Protein AF-A0A3P8VWH6-F1 (afdb_monomer)

Structure (mmCIF, N/CA/C/O backbone):
data_AF-A0A3P8VWH6-F1
#
_entry.id   AF-A0A3P8VWH6-F1
#
loop_
_atom_site.group_PDB
_atom_site.id
_atom_site.type_symbol
_atom_site.label_atom_id
_atom_site.label_alt_id
_atom_site.label_comp_id
_atom_site.label_asym_id
_atom_site.label_entity_id
_atom_site.label_seq_id
_atom_site.pdbx_PDB_ins_code
_atom_site.Cartn_x
_atom_site.Cartn_y
_atom_site.Cartn_z
_atom_site.occupancy
_atom_site.B_iso_or_e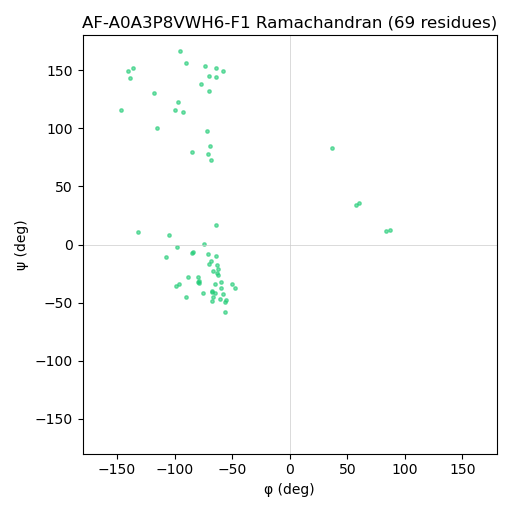quiv
_atom_site.auth_seq_id
_atom_site.auth_comp_id
_atom_site.auth_asym_id
_atom_site.auth_atom_id
_atom_site.pdbx_PDB_model_num
ATOM 1 N N . GLN A 1 1 ? 7.028 -19.464 -2.125 1.00 40.84 1 GLN A N 1
ATOM 2 C CA . GLN A 1 1 ? 7.455 -18.065 -1.938 1.00 40.84 1 GLN A CA 1
ATOM 3 C C . GLN A 1 1 ? 6.572 -17.224 -2.843 1.00 40.84 1 GLN A C 1
ATOM 5 O O . GLN A 1 1 ? 6.714 -17.328 -4.051 1.00 40.84 1 GLN A O 1
ATOM 10 N N . VAL A 1 2 ? 5.573 -16.535 -2.289 1.00 45.38 2 VAL A N 1
ATOM 11 C CA . VAL A 1 2 ? 4.642 -15.696 -3.061 1.00 45.38 2 VAL A CA 1
ATOM 12 C C . VAL A 1 2 ? 4.852 -14.258 -2.615 1.00 45.38 2 VAL A C 1
ATOM 14 O O . VAL A 1 2 ? 4.448 -13.865 -1.530 1.00 45.38 2 VAL A O 1
ATOM 17 N N . GLY A 1 3 ? 5.602 -13.511 -3.412 1.00 44.88 3 GLY A N 1
ATOM 18 C CA . GLY A 1 3 ? 5.815 -12.085 -3.225 1.00 44.88 3 GLY A CA 1
ATOM 19 C C . GLY A 1 3 ? 5.760 -11.430 -4.593 1.00 44.88 3 GLY A C 1
ATOM 20 O O . GLY A 1 3 ? 6.241 -12.010 -5.566 1.00 44.88 3 GLY A O 1
ATOM 21 N N . LEU A 1 4 ? 5.199 -10.225 -4.662 1.00 49.28 4 LEU A N 1
ATOM 22 C CA . LEU A 1 4 ? 5.068 -9.392 -5.869 1.00 49.28 4 LEU A CA 1
ATOM 23 C C . LEU A 1 4 ? 6.422 -8.944 -6.466 1.00 49.28 4 LEU A C 1
ATOM 25 O O . LEU A 1 4 ? 6.486 -8.053 -7.305 1.00 49.28 4 LEU A O 1
ATOM 29 N N . ILE A 1 5 ? 7.517 -9.595 -6.074 1.00 53.34 5 ILE A N 1
ATOM 30 C CA . ILE A 1 5 ? 8.904 -9.289 -6.436 1.00 53.34 5 ILE A CA 1
ATOM 31 C C . ILE A 1 5 ? 9.223 -9.708 -7.891 1.00 53.34 5 ILE A C 1
ATOM 33 O O . ILE A 1 5 ? 10.333 -9.505 -8.365 1.00 53.34 5 ILE A O 1
ATOM 37 N N . GLY A 1 6 ? 8.249 -10.271 -8.617 1.00 45.94 6 GLY A N 1
ATOM 38 C CA . GLY A 1 6 ? 8.354 -10.611 -10.041 1.00 45.94 6 GLY A CA 1
ATOM 39 C C . GLY A 1 6 ? 7.170 -10.153 -10.896 1.00 45.94 6 GLY A C 1
ATOM 40 O O . GLY A 1 6 ? 7.056 -10.606 -12.032 1.00 45.94 6 GLY A O 1
ATOM 41 N N . ALA A 1 7 ? 6.272 -9.310 -10.370 1.00 52.00 7 ALA A N 1
ATOM 42 C CA . ALA A 1 7 ? 5.186 -8.764 -11.180 1.00 52.00 7 ALA A CA 1
ATOM 43 C C . ALA A 1 7 ? 5.766 -7.765 -12.204 1.00 52.00 7 ALA A C 1
ATOM 45 O O . ALA A 1 7 ? 6.598 -6.934 -11.818 1.00 52.00 7 ALA A O 1
ATOM 46 N N . PRO A 1 8 ? 5.387 -7.851 -13.493 1.00 58.88 8 PRO A N 1
ATOM 47 C CA . PRO A 1 8 ? 5.836 -6.906 -14.507 1.00 58.88 8 PRO A CA 1
ATOM 48 C C . PRO A 1 8 ? 5.443 -5.483 -14.101 1.00 58.88 8 PRO A C 1
ATOM 50 O O . PRO A 1 8 ? 4.431 -5.274 -13.435 1.00 58.88 8 PRO A O 1
ATOM 53 N N . GLU A 1 9 ? 6.246 -4.504 -14.508 1.00 64.69 9 GLU A N 1
ATOM 54 C CA . GLU A 1 9 ? 6.051 -3.083 -14.191 1.00 64.69 9 GLU A CA 1
ATOM 55 C C . GLU A 1 9 ? 4.614 -2.611 -14.438 1.00 64.69 9 GLU A C 1
ATOM 57 O O . GLU A 1 9 ? 4.042 -1.938 -13.592 1.00 64.69 9 GLU A O 1
ATOM 62 N N . ALA A 1 10 ? 3.983 -3.120 -15.498 1.00 67.00 10 ALA A N 1
ATOM 63 C CA . ALA A 1 10 ? 2.587 -2.865 -15.837 1.0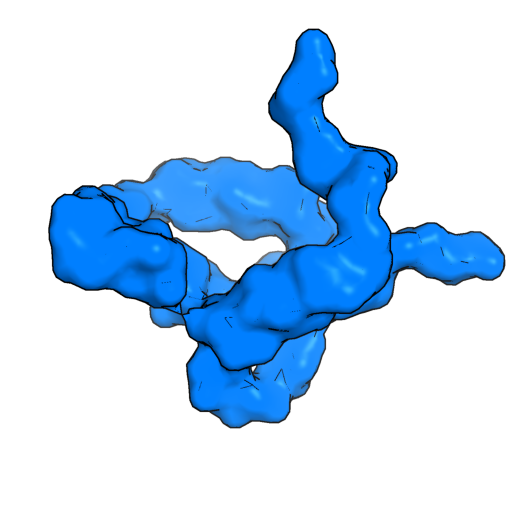0 67.00 10 ALA A CA 1
ATOM 64 C C . ALA A 1 10 ? 1.568 -3.290 -14.759 1.00 67.00 10 ALA A C 1
ATOM 66 O O . ALA A 1 10 ? 0.515 -2.671 -14.634 1.00 67.00 10 ALA A O 1
ATOM 67 N N . ASP A 1 11 ? 1.826 -4.351 -13.991 1.00 72.38 11 ASP A N 1
ATOM 68 C CA . ASP A 1 11 ? 0.932 -4.760 -12.900 1.00 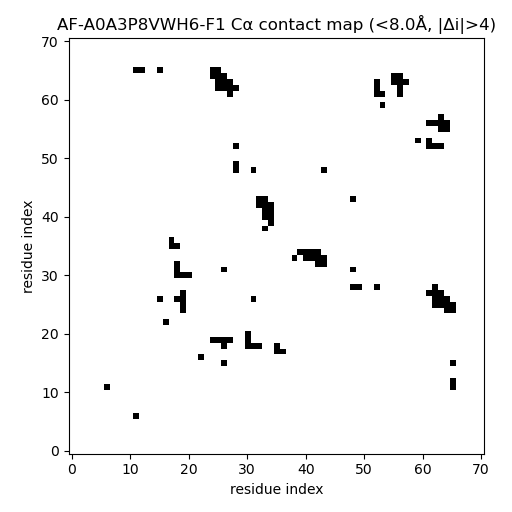72.38 11 ASP A CA 1
ATOM 69 C C . ASP A 1 11 ? 1.149 -3.899 -11.652 1.00 72.38 11 ASP A C 1
ATOM 71 O O . ASP A 1 11 ? 0.188 -3.608 -10.943 1.00 72.38 11 ASP A O 1
ATOM 75 N N . ARG A 1 12 ? 2.384 -3.429 -11.420 1.00 72.06 12 ARG A N 1
ATOM 76 C CA . ARG A 1 12 ? 2.670 -2.435 -10.375 1.00 72.06 12 ARG A CA 1
ATOM 77 C C . ARG A 1 12 ? 2.034 -1.094 -10.714 1.00 72.06 12 ARG A C 1
ATOM 79 O O . ARG A 1 12 ? 1.360 -0.539 -9.860 1.00 72.06 12 ARG A O 1
ATOM 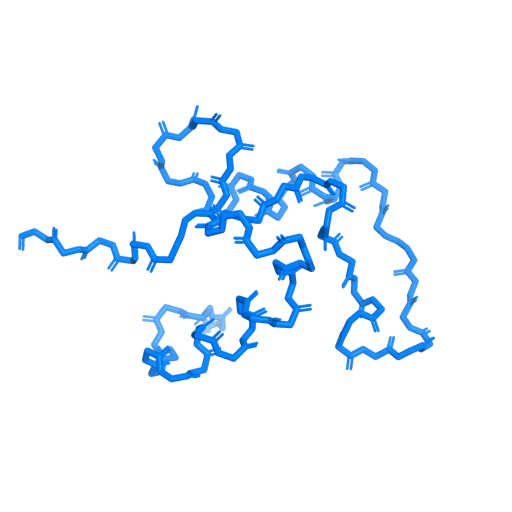86 N N . GLU A 1 13 ? 2.158 -0.644 -11.961 1.00 77.69 13 GLU A N 1
ATOM 87 C CA . GLU A 1 13 ? 1.516 0.574 -12.467 1.00 77.69 13 GLU A CA 1
ATOM 88 C C . GLU A 1 13 ? 0.011 0.531 -12.267 1.00 77.69 13 GLU A C 1
ATOM 90 O O . GLU A 1 13 ? -0.538 1.465 -11.698 1.00 77.69 13 GLU A O 1
ATOM 95 N N . LYS A 1 14 ? -0.657 -0.560 -12.664 1.00 79.94 14 LYS A N 1
ATOM 96 C CA . LYS A 1 14 ? -2.108 -0.707 -12.477 1.00 79.94 14 LYS A CA 1
ATOM 97 C C . LYS A 1 14 ? -2.513 -0.668 -11.013 1.00 79.94 14 LYS A C 1
ATOM 99 O O . LYS A 1 14 ? -3.482 -0.006 -10.671 1.00 79.94 14 LYS A O 1
ATOM 104 N N . VAL A 1 15 ? -1.803 -1.410 -10.163 1.00 79.44 15 VAL A N 1
ATOM 105 C CA . VAL A 1 15 ? -2.040 -1.408 -8.714 1.00 79.44 15 VAL A CA 1
ATOM 106 C C . VAL A 1 15 ? -1.881 0.005 -8.161 1.00 79.44 15 VAL A C 1
ATOM 108 O O . VAL A 1 15 ? -2.718 0.450 -7.385 1.00 79.44 15 VAL A O 1
ATOM 111 N N . PHE A 1 16 ? -0.855 0.717 -8.609 1.00 82.00 16 PHE A N 1
ATOM 112 C CA . PHE A 1 16 ? -0.566 2.067 -8.171 1.00 82.00 16 PHE A CA 1
ATOM 113 C C . PHE A 1 16 ? -1.617 3.068 -8.624 1.00 82.00 16 PHE A C 1
ATOM 115 O O . PHE A 1 16 ? -2.156 3.765 -7.787 1.00 82.00 16 PHE A O 1
ATOM 122 N N . THR A 1 17 ? -2.006 3.068 -9.903 1.00 83.94 17 THR A N 1
ATOM 123 C CA . THR A 1 17 ? -3.066 3.969 -10.405 1.00 83.94 17 THR A CA 1
ATOM 124 C C . THR A 1 17 ? -4.422 3.693 -9.767 1.00 83.94 17 THR A C 1
ATOM 126 O O . THR A 1 17 ? -5.294 4.553 -9.757 1.00 83.94 17 THR A O 1
ATOM 129 N N . VAL A 1 18 ? -4.636 2.468 -9.290 1.00 86.00 18 VAL A N 1
ATOM 130 C CA . VAL A 1 18 ? -5.851 2.095 -8.569 1.00 86.00 18 VAL A CA 1
ATOM 131 C C . VAL A 1 18 ? -5.805 2.577 -7.119 1.00 86.00 18 VAL A C 1
ATOM 133 O O . VAL A 1 18 ? -6.864 2.852 -6.565 1.00 86.00 18 VAL A O 1
ATOM 136 N N . LEU A 1 19 ? -4.626 2.657 -6.497 1.00 83.81 19 LEU A N 1
ATOM 137 C CA . LEU A 1 19 ? -4.448 3.071 -5.103 1.00 83.81 19 LEU A CA 1
ATOM 138 C C . LEU A 1 19 ? -4.25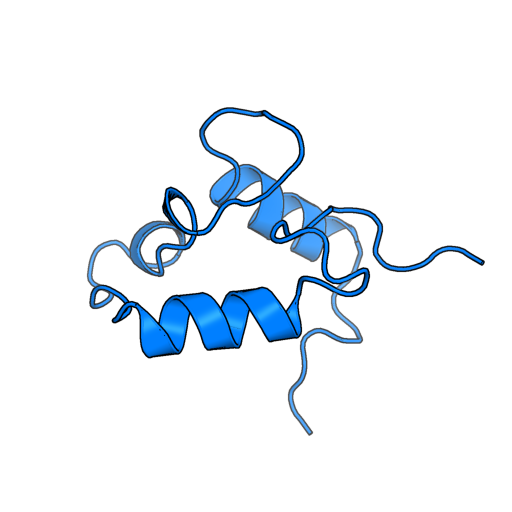0 4.586 -4.946 1.00 83.81 19 LEU A C 1
ATOM 140 O O . LEU A 1 19 ? -4.931 5.152 -4.107 1.00 83.81 19 LEU A O 1
A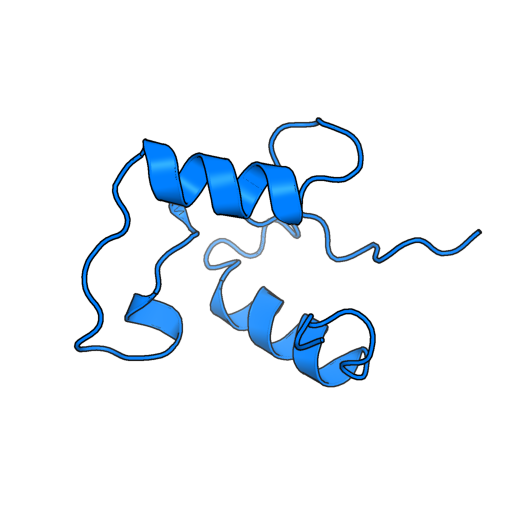TOM 144 N N . ASP A 1 20 ? -3.405 5.212 -5.767 1.00 87.19 20 ASP A N 1
ATOM 145 C CA . ASP A 1 20 ? -3.146 6.661 -5.842 1.00 87.19 20 ASP A CA 1
ATOM 146 C C . ASP A 1 20 ? -4.383 7.380 -6.410 1.00 87.19 20 ASP A C 1
ATOM 148 O O . ASP A 1 20 ? -4.542 7.566 -7.623 1.00 87.19 20 ASP A O 1
ATOM 152 N N . GLN A 1 21 ? -5.336 7.689 -5.531 1.00 84.44 21 GLN A N 1
ATOM 153 C CA . GLN A 1 21 ? -6.612 8.288 -5.918 1.00 84.44 21 GLN A CA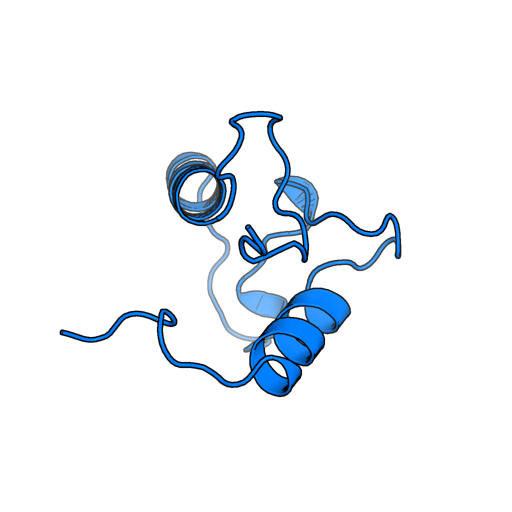 1
ATOM 154 C C . GLN A 1 21 ? -6.456 9.781 -6.173 1.00 84.44 21 GLN A C 1
ATOM 156 O O . GLN A 1 21 ? -7.150 10.339 -7.031 1.00 84.44 21 GLN A O 1
ATOM 161 N N . ASP A 1 22 ? -5.557 10.429 -5.437 1.00 86.12 22 ASP A N 1
ATOM 162 C CA . ASP A 1 22 ? -5.300 11.855 -5.571 1.00 86.12 22 ASP A CA 1
ATOM 163 C C . ASP A 1 22 ? -4.313 12.192 -6.704 1.00 86.12 22 ASP A C 1
ATOM 165 O O . ASP A 1 22 ? -4.205 13.357 -7.096 1.00 86.12 22 ASP A O 1
ATOM 169 N N . ASN A 1 23 ? -3.714 11.170 -7.326 1.00 83.19 23 ASN A N 1
ATOM 170 C CA . ASN A 1 23 ? -2.718 11.286 -8.390 1.00 83.19 23 ASN A CA 1
ATOM 171 C C . ASN A 1 23 ? -1.500 12.107 -7.932 1.00 83.19 23 ASN A C 1
ATOM 173 O O . ASN A 1 23 ? -0.907 12.850 -8.725 1.00 83.19 23 ASN A O 1
ATOM 177 N N . SER A 1 24 ? -1.136 12.002 -6.652 1.00 85.06 24 SER A N 1
ATOM 178 C CA . SER A 1 24 ? 0.046 12.645 -6.078 1.00 85.06 24 SER A CA 1
ATOM 179 C C . SER A 1 24 ? 1.349 12.018 -6.576 1.00 85.06 24 SER A C 1
ATOM 181 O O . SER A 1 24 ? 2.409 12.643 -6.466 1.00 85.06 24 SER A O 1
ATOM 183 N N . GLY A 1 25 ? 1.282 10.813 -7.156 1.00 84.62 25 GLY A N 1
ATOM 184 C CA . GLY A 1 25 ? 2.448 10.030 -7.550 1.00 84.62 25 GLY A CA 1
ATOM 185 C C . GLY A 1 25 ? 3.035 9.210 -6.401 1.00 84.62 25 GLY A C 1
ATOM 186 O O . GLY A 1 25 ? 4.137 8.674 -6.547 1.00 84.62 25 GLY A O 1
ATOM 187 N N . TYR A 1 26 ? 2.309 9.101 -5.286 1.00 85.25 26 TYR A N 1
ATOM 188 C CA . TYR A 1 26 ? 2.653 8.342 -4.086 1.00 85.25 26 TYR A CA 1
ATOM 189 C C . TYR A 1 26 ? 1.391 7.672 -3.539 1.00 85.25 26 TYR A C 1
ATOM 191 O O . TYR A 1 26 ? 0.313 8.220 -3.688 1.00 85.25 26 TYR A O 1
ATOM 199 N N . ILE A 1 27 ? 1.520 6.508 -2.899 1.00 85.88 27 ILE A N 1
ATOM 200 C CA . ILE A 1 27 ? 0.414 5.931 -2.121 1.00 85.88 27 ILE A CA 1
ATOM 201 C C . ILE A 1 27 ? 0.629 6.303 -0.658 1.00 85.88 27 ILE A C 1
ATOM 203 O O . ILE A 1 27 ? 1.675 5.962 -0.090 1.00 85.88 27 ILE A O 1
ATOM 207 N N . GLU A 1 28 ? -0.356 6.974 -0.066 1.00 86.56 28 GLU A N 1
ATOM 208 C CA . GLU A 1 28 ? -0.398 7.348 1.352 1.00 86.56 28 GLU A CA 1
ATOM 209 C C . GLU A 1 28 ? -1.189 6.329 2.206 1.00 86.56 28 GLU A C 1
ATOM 211 O O . GLU A 1 28 ? -1.874 5.438 1.693 1.00 86.56 28 GLU A O 1
ATOM 216 N N . GLU A 1 29 ? -1.073 6.406 3.540 1.00 83.50 29 GLU A N 1
ATOM 217 C CA . GLU A 1 29 ? -1.747 5.465 4.458 1.00 83.50 29 GLU A CA 1
ATOM 218 C C . GLU A 1 29 ? -3.271 5.524 4.267 1.00 83.50 29 GLU A C 1
ATOM 220 O O . GLU A 1 29 ? -3.959 4.501 4.274 1.00 83.50 29 GLU A O 1
ATOM 225 N N . GLU A 1 30 ? -3.777 6.731 4.032 1.00 80.94 30 GLU A N 1
ATOM 226 C CA . GLU A 1 30 ? -5.176 7.041 3.782 1.00 80.94 30 GLU A CA 1
ATOM 227 C C . GLU A 1 30 ? -5.683 6.553 2.428 1.00 80.94 30 GLU A C 1
ATOM 229 O O . GLU A 1 30 ? -6.880 6.637 2.199 1.00 80.94 30 GLU A O 1
ATOM 234 N N . GLU A 1 31 ? -4.826 6.061 1.537 1.00 85.31 31 GLU A N 1
ATOM 235 C CA . GLU A 1 31 ? -5.204 5.565 0.207 1.00 85.31 31 GLU A CA 1
ATOM 236 C C . GLU A 1 31 ? -5.127 4.038 0.109 1.00 85.31 31 GLU A C 1
ATOM 238 O O . GLU A 1 31 ? -5.605 3.402 -0.840 1.00 85.31 31 GLU A O 1
ATOM 243 N N . LEU A 1 32 ? -4.541 3.414 1.126 1.00 82.94 32 LEU A N 1
ATOM 244 C CA . LEU A 1 32 ? -4.227 2.005 1.128 1.00 82.94 32 LEU A CA 1
ATOM 245 C C . LEU A 1 32 ? -5.444 1.185 1.583 1.00 82.94 32 LEU A C 1
ATOM 247 O O . LEU A 1 32 ? -5.544 0.727 2.721 1.00 82.94 32 LEU A O 1
ATOM 251 N N . PHE A 1 33 ? -6.380 0.972 0.654 1.00 80.56 33 PHE A N 1
ATOM 252 C CA . PHE A 1 33 ? -7.608 0.212 0.892 1.00 80.56 33 PHE A CA 1
ATOM 253 C C . PHE A 1 33 ? -7.710 -1.043 0.029 1.00 80.56 33 PHE A C 1
ATOM 255 O O . PHE A 1 33 ? -7.660 -1.007 -1.200 1.00 80.56 33 PHE A O 1
ATOM 262 N N . LEU A 1 34 ? -8.009 -2.176 0.674 1.00 79.88 34 LEU A N 1
ATOM 263 C CA . LEU A 1 34 ? -8.337 -3.418 -0.038 1.00 79.88 34 LEU A CA 1
ATOM 264 C C . LEU A 1 34 ? -9.607 -3.290 -0.895 1.00 79.88 34 LEU A C 1
ATOM 266 O O . LEU A 1 34 ? -9.797 -4.069 -1.832 1.00 79.88 34 LEU A O 1
ATOM 270 N N . GLN A 1 35 ? -10.461 -2.311 -0.586 1.00 80.88 35 GLN A N 1
ATOM 271 C CA . GLN A 1 35 ? -11.683 -2.040 -1.337 1.00 80.88 35 GLN A CA 1
ATOM 272 C C . GLN A 1 35 ? -11.413 -1.631 -2.789 1.00 80.88 35 GLN A C 1
ATOM 274 O O . GLN A 1 35 ? -12.229 -1.945 -3.655 1.00 80.88 35 GLN A O 1
ATOM 279 N N . ASN A 1 36 ? -10.242 -1.053 -3.086 1.00 78.00 36 ASN A N 1
ATOM 280 C CA . ASN A 1 36 ? -9.865 -0.713 -4.459 1.00 78.00 36 ASN A CA 1
ATOM 281 C C . ASN A 1 36 ? -9.654 -1.968 -5.332 1.00 78.00 36 ASN A C 1
ATOM 283 O O . ASN A 1 36 ? -9.800 -1.904 -6.551 1.00 78.00 36 ASN A O 1
ATOM 287 N N . PHE A 1 37 ? -9.375 -3.128 -4.725 1.00 75.81 37 PHE A N 1
ATOM 288 C CA . PHE A 1 37 ? -9.255 -4.412 -5.430 1.00 75.81 37 PHE A CA 1
ATOM 289 C C . PHE A 1 37 ? -10.530 -5.245 -5.395 1.00 75.81 37 PHE A C 1
ATOM 291 O O . PHE A 1 37 ? -10.815 -5.997 -6.328 1.00 75.81 37 PHE A O 1
ATOM 298 N N . SER A 1 38 ? -11.279 -5.164 -4.298 1.00 79.38 38 SER A N 1
ATOM 299 C CA . SER A 1 38 ? -12.526 -5.895 -4.135 1.00 79.38 38 SER A CA 1
ATOM 300 C C . SER A 1 38 ? -13.501 -5.063 -3.310 1.00 79.38 38 SER A C 1
ATOM 302 O O . SER A 1 38 ? -13.257 -4.864 -2.122 1.00 79.38 38 SER A O 1
ATOM 304 N N . PRO A 1 39 ? -14.643 -4.635 -3.875 1.00 75.50 39 PRO A N 1
ATOM 305 C CA . PRO A 1 39 ? -15.581 -3.733 -3.201 1.00 75.50 39 PRO A CA 1
ATOM 306 C C . PRO A 1 39 ? -16.232 -4.328 -1.939 1.00 75.50 39 PRO A C 1
ATOM 308 O O . PRO A 1 39 ? -16.899 -3.615 -1.199 1.00 75.50 39 PRO A O 1
ATOM 311 N N . GLY A 1 40 ? -16.061 -5.631 -1.684 1.00 80.94 40 GLY A N 1
ATOM 312 C CA . GLY A 1 40 ? -16.493 -6.301 -0.452 1.00 80.94 40 GLY A CA 1
ATOM 313 C C . GLY A 1 40 ? -15.355 -6.635 0.518 1.00 80.94 40 GLY A C 1
ATOM 314 O O . GLY A 1 40 ? -15.572 -7.392 1.464 1.00 80.94 40 GLY A O 1
ATOM 315 N N . ALA A 1 41 ? -14.133 -6.161 0.267 1.00 82.44 41 ALA A N 1
ATOM 316 C CA . ALA A 1 41 ? -13.009 -6.403 1.158 1.00 82.44 41 ALA A CA 1
ATOM 317 C C . ALA A 1 41 ? -13.172 -5.635 2.474 1.00 82.44 41 ALA A C 1
ATOM 319 O O . ALA A 1 41 ? -13.680 -4.515 2.510 1.00 82.44 41 ALA A O 1
ATOM 320 N N . ARG A 1 42 ? -12.704 -6.245 3.567 1.00 85.56 42 ARG A N 1
ATOM 321 C CA . ARG A 1 42 ? -12.663 -5.581 4.872 1.00 85.56 42 ARG A CA 1
ATOM 322 C C . ARG A 1 42 ? -11.714 -4.384 4.845 1.00 85.56 42 ARG A C 1
ATOM 324 O O . ARG A 1 42 ? -10.711 -4.401 4.131 1.00 85.56 42 ARG A O 1
ATOM 331 N N . GLU A 1 43 ? -11.998 -3.401 5.688 1.00 81.19 43 GLU A N 1
ATOM 332 C CA . GLU A 1 43 ? -11.056 -2.324 5.979 1.00 81.19 43 GLU A CA 1
ATOM 333 C C . GLU A 1 43 ? -9.802 -2.885 6.665 1.00 81.19 43 GLU A C 1
ATOM 335 O O . GLU A 1 43 ? -9.857 -3.856 7.436 1.00 81.19 43 GLU A O 1
ATOM 340 N N . LEU A 1 44 ? -8.657 -2.289 6.340 1.00 81.56 44 LEU A N 1
ATOM 341 C CA . LEU A 1 44 ? -7.408 -2.558 7.036 1.00 81.56 44 LEU A CA 1
ATOM 342 C C . LEU A 1 44 ? -7.427 -1.808 8.366 1.00 81.56 44 LEU A C 1
ATOM 344 O O . LEU A 1 44 ? -7.863 -0.661 8.445 1.00 81.56 44 LEU A O 1
ATOM 348 N N . SER A 1 45 ? -6.967 -2.461 9.430 1.00 83.50 45 SER A N 1
ATOM 349 C CA . SER A 1 45 ? -6.666 -1.741 10.667 1.00 83.50 45 SER A CA 1
ATOM 350 C C . SER A 1 45 ? -5.383 -0.926 10.490 1.00 83.50 45 SER A C 1
ATOM 352 O O . SER A 1 45 ? -4.503 -1.339 9.740 1.00 83.50 45 SER A O 1
ATOM 354 N N . ALA A 1 46 ? -5.219 0.167 11.240 1.00 81.94 46 ALA A N 1
ATOM 355 C CA . ALA A 1 46 ? -4.022 1.019 11.172 1.00 81.94 46 ALA A CA 1
ATOM 356 C C . ALA A 1 46 ? -2.698 0.230 11.277 1.00 81.94 46 ALA A C 1
ATOM 358 O O . ALA A 1 46 ? -1.707 0.554 10.633 1.00 81.94 46 ALA A O 1
ATOM 359 N N . VAL A 1 47 ? -2.676 -0.860 12.052 1.00 85.12 47 VAL A N 1
ATOM 360 C CA . VAL A 1 47 ? -1.497 -1.735 12.170 1.00 85.12 47 VAL A CA 1
ATOM 361 C C . VAL A 1 47 ? -1.203 -2.470 10.858 1.00 85.12 47 VAL A C 1
ATOM 363 O O . VAL A 1 47 ? -0.044 -2.621 10.472 1.00 85.12 47 VAL A O 1
ATOM 366 N N . GLU A 1 48 ? -2.239 -2.934 10.168 1.00 84.44 48 GLU A N 1
ATOM 367 C CA . GLU A 1 48 ? -2.105 -3.658 8.905 1.00 84.44 48 GLU A CA 1
ATOM 368 C C . GLU A 1 48 ? -1.762 -2.715 7.762 1.00 84.44 48 GLU A C 1
ATOM 370 O O . GLU A 1 48 ? -0.867 -3.036 6.984 1.00 84.44 48 GLU 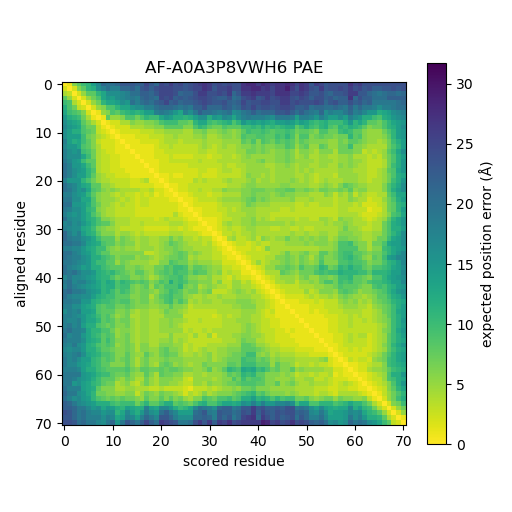A O 1
ATOM 375 N N . THR A 1 49 ? -2.404 -1.545 7.711 1.00 84.19 49 THR A N 1
ATOM 376 C CA . THR A 1 49 ? -2.080 -0.482 6.758 1.00 84.19 49 THR A CA 1
ATOM 377 C C . THR A 1 49 ? -0.611 -0.106 6.880 1.00 84.19 49 THR A C 1
ATOM 379 O O . THR A 1 49 ? 0.118 -0.162 5.898 1.00 84.19 49 THR A O 1
ATOM 382 N N . LYS A 1 50 ? -0.126 0.111 8.107 1.00 83.44 50 LYS A N 1
ATOM 383 C CA . LYS A 1 50 ? 1.281 0.419 8.375 1.00 83.44 50 LYS A CA 1
ATOM 384 C C . LYS A 1 50 ? 2.235 -0.725 8.028 1.00 83.44 50 LYS A C 1
ATOM 386 O O . LYS A 1 50 ? 3.347 -0.480 7.576 1.00 83.44 50 LYS A O 1
ATOM 391 N N . THR A 1 51 ? 1.810 -1.977 8.205 1.00 84.88 51 THR A N 1
ATOM 392 C CA . THR A 1 51 ? 2.611 -3.151 7.812 1.00 84.88 51 THR A CA 1
ATOM 393 C C . THR A 1 51 ? 2.742 -3.249 6.292 1.00 84.88 51 THR A C 1
ATOM 395 O O . THR A 1 51 ? 3.822 -3.553 5.790 1.00 84.88 51 THR A O 1
ATOM 398 N N . LEU A 1 52 ? 1.659 -2.984 5.557 1.00 81.31 52 LEU A N 1
ATOM 399 C CA . LEU A 1 52 ? 1.677 -2.889 4.097 1.00 81.31 52 LEU A CA 1
ATOM 400 C C . LEU A 1 52 ? 2.528 -1.707 3.634 1.00 81.31 52 LEU A C 1
ATOM 402 O O . LEU A 1 52 ? 3.333 -1.871 2.720 1.00 81.31 52 LEU A O 1
ATOM 406 N N . MET A 1 53 ? 2.398 -0.571 4.321 1.00 82.94 53 MET A N 1
ATOM 407 C CA . MET A 1 53 ? 3.185 0.629 4.082 1.00 82.94 53 MET A CA 1
ATOM 408 C C . MET A 1 53 ? 4.668 0.321 4.188 1.00 82.94 53 MET A C 1
ATOM 410 O O . MET A 1 53 ? 5.367 0.408 3.196 1.00 82.94 53 MET A O 1
ATOM 414 N N . SER A 1 54 ? 5.137 -0.194 5.327 1.00 82.69 54 SER A N 1
ATOM 415 C CA . SER A 1 54 ? 6.546 -0.559 5.520 1.00 82.69 54 SER A CA 1
ATOM 416 C C . SER A 1 54 ? 7.043 -1.679 4.600 1.00 82.69 54 SER A C 1
ATOM 418 O O . SER A 1 54 ? 8.249 -1.869 4.466 1.00 82.69 54 SER A O 1
ATOM 420 N N . ALA A 1 55 ? 6.151 -2.465 3.991 1.00 81.88 55 ALA A N 1
ATOM 421 C CA . ALA A 1 55 ? 6.544 -3.454 2.991 1.00 81.88 55 ALA A CA 1
ATOM 422 C C . ALA A 1 55 ? 6.799 -2.825 1.607 1.00 81.88 55 ALA A C 1
ATOM 424 O O . ALA A 1 55 ? 7.578 -3.384 0.828 1.00 81.88 55 ALA A O 1
ATOM 425 N N . GLY A 1 56 ? 6.135 -1.706 1.293 1.00 76.12 56 GLY A N 1
ATOM 426 C CA . GLY A 1 56 ? 6.276 -0.966 0.035 1.00 76.12 56 GLY A CA 1
ATOM 427 C C 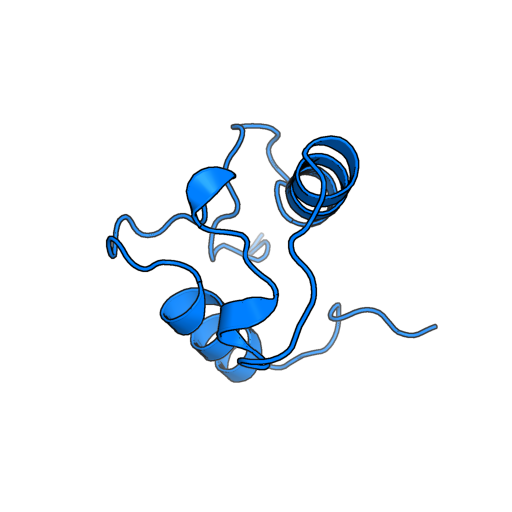. GLY A 1 56 ? 7.210 0.246 0.118 1.00 76.12 56 GLY A C 1
ATOM 428 O O . GLY A 1 56 ? 7.943 0.499 -0.834 1.00 76.12 56 GLY A O 1
ATOM 429 N N . ASP A 1 57 ? 7.209 0.940 1.253 1.00 82.75 57 ASP A N 1
ATOM 430 C CA . ASP A 1 57 ? 8.043 2.089 1.605 1.00 82.75 57 ASP A CA 1
ATOM 431 C C . ASP A 1 57 ? 9.481 1.610 1.853 1.00 82.75 57 ASP A C 1
ATOM 433 O O . ASP A 1 57 ? 9.820 1.044 2.898 1.00 82.75 57 ASP A O 1
ATOM 437 N N . LYS A 1 58 ? 10.322 1.748 0.826 1.00 76.69 58 LYS A N 1
ATOM 438 C CA . LYS A 1 58 ? 11.703 1.248 0.846 1.00 76.69 58 LYS A CA 1
ATOM 439 C C . LYS A 1 58 ? 12.693 2.256 1.410 1.00 76.69 58 LYS A C 1
ATOM 441 O O . LYS A 1 58 ? 13.731 1.846 1.932 1.00 76.69 58 LYS A O 1
ATOM 446 N N . ASP A 1 59 ? 12.406 3.540 1.284 1.00 77.94 59 ASP A N 1
ATOM 447 C CA . ASP A 1 59 ? 13.236 4.659 1.721 1.00 77.94 59 ASP A CA 1
ATOM 448 C C . ASP A 1 59 ? 12.806 5.233 3.077 1.00 77.94 59 ASP A C 1
ATOM 450 O O . ASP A 1 59 ? 13.542 6.027 3.661 1.00 77.94 59 ASP A O 1
ATOM 454 N N . ASN A 1 60 ? 11.729 4.698 3.658 1.00 78.19 60 ASN A N 1
ATOM 455 C CA . ASN A 1 60 ? 11.169 5.073 4.956 1.00 78.19 60 ASN A CA 1
ATOM 456 C C . ASN A 1 60 ? 10.736 6.547 4.988 1.00 78.19 60 ASN A C 1
ATOM 458 O O . ASN A 1 60 ? 10.889 7.215 6.017 1.00 78.19 60 ASN A O 1
ATOM 462 N N . ASP A 1 61 ? 10.225 7.061 3.865 1.00 81.62 61 ASP A N 1
ATOM 463 C CA . ASP A 1 61 ? 9.705 8.427 3.753 1.00 81.62 61 ASP A CA 1
ATOM 464 C C . ASP A 1 61 ? 8.235 8.535 4.210 1.00 81.62 61 ASP A C 1
ATOM 466 O O . ASP A 1 61 ? 7.711 9.640 4.383 1.00 81.62 61 ASP A O 1
ATOM 470 N N . GLY A 1 62 ? 7.601 7.391 4.497 1.00 81.25 62 GLY A N 1
ATOM 471 C CA . GLY A 1 62 ? 6.204 7.287 4.895 1.00 81.25 62 GLY A CA 1
ATOM 472 C C . GLY A 1 62 ? 5.235 7.183 3.720 1.00 81.25 62 GLY A C 1
ATOM 473 O O . GLY A 1 62 ? 4.035 7.337 3.942 1.00 81.25 62 GLY A O 1
ATOM 474 N N . LYS A 1 63 ? 5.727 6.935 2.502 1.00 84.38 63 LYS A N 1
ATOM 475 C CA . LYS A 1 63 ? 4.964 6.833 1.256 1.00 84.38 63 LYS A CA 1
ATOM 476 C C . LYS A 1 63 ? 5.451 5.641 0.433 1.00 84.38 63 LYS A C 1
ATOM 478 O O . LYS A 1 63 ? 6.596 5.215 0.514 1.00 84.38 63 LYS A O 1
ATOM 483 N N . ILE A 1 64 ? 4.573 5.062 -0.384 1.00 83.62 64 ILE A N 1
ATOM 484 C CA . ILE A 1 64 ? 4.998 4.053 -1.365 1.00 83.62 64 ILE A CA 1
ATOM 485 C C . ILE A 1 64 ? 5.124 4.747 -2.716 1.00 83.62 64 ILE A C 1
ATOM 487 O O . ILE A 1 64 ? 4.129 5.210 -3.267 1.00 83.62 64 ILE A O 1
ATOM 491 N N . GLY A 1 65 ? 6.340 4.803 -3.258 1.00 79.12 65 GLY A N 1
ATOM 492 C CA . GLY A 1 65 ? 6.600 5.292 -4.611 1.00 79.12 65 GLY A CA 1
ATOM 493 C C . GLY A 1 65 ? 6.547 4.188 -5.674 1.00 79.12 65 GLY A C 1
ATOM 494 O O . GLY A 1 65 ? 6.800 3.012 -5.403 1.00 79.12 65 GLY A O 1
ATOM 495 N N . MET A 1 66 ? 6.284 4.582 -6.924 1.00 71.06 66 MET A N 1
ATOM 496 C CA . MET A 1 66 ? 6.398 3.700 -8.098 1.00 71.06 66 MET A CA 1
ATOM 497 C C . MET A 1 66 ? 7.834 3.305 -8.444 1.00 71.06 66 MET A C 1
ATOM 499 O O . MET A 1 66 ? 8.039 2.373 -9.228 1.00 71.06 66 MET A O 1
ATOM 503 N N . GLU A 1 67 ? 8.827 3.989 -7.870 1.00 66.06 67 GLU A N 1
ATOM 504 C CA . GLU A 1 67 ? 10.244 3.712 -8.083 1.00 66.06 67 GLU A CA 1
ATOM 505 C C . GLU A 1 67 ? 10.638 2.393 -7.409 1.00 66.06 67 GLU A C 1
ATOM 507 O O . GLU A 1 67 ? 11.256 2.314 -6.348 1.00 66.06 67 GLU A O 1
ATOM 512 N N . GLY A 1 68 ? 10.282 1.295 -8.067 1.00 54.88 68 GLY A N 1
ATOM 513 C CA . GLY A 1 68 ? 10.800 -0.027 -7.785 1.00 54.88 68 GLY A CA 1
ATOM 514 C C . GLY A 1 68 ? 12.272 -0.108 -8.171 1.00 54.88 68 GLY A C 1
ATOM 515 O O . GLY A 1 68 ? 12.584 -0.759 -9.155 1.00 54.88 68 GLY A O 1
ATOM 516 N N . GLY A 1 69 ? 13.151 0.531 -7.391 1.00 44.66 69 GLY A N 1
ATOM 517 C CA . GLY A 1 69 ? 14.607 0.385 -7.409 1.00 44.66 69 GLY A CA 1
ATOM 518 C C . GLY A 1 69 ? 15.225 0.175 -8.790 1.00 44.66 69 GLY A C 1
ATOM 519 O O . GLY A 1 69 ? 15.551 -0.958 -9.143 1.00 44.66 69 GLY A O 1
ATOM 520 N N . SER A 1 70 ? 15.453 1.262 -9.523 1.00 32.06 70 SER A N 1
ATOM 521 C CA . SER A 1 70 ? 16.520 1.273 -10.522 1.00 32.06 70 SER A CA 1
ATOM 522 C C . SER A 1 70 ? 17.786 1.813 -9.861 1.00 32.06 70 SER A C 1
ATOM 524 O O . SER A 1 70 ? 17.826 2.953 -9.406 1.00 32.06 70 SER A O 1
ATOM 526 N N . ILE A 1 71 ? 18.778 0.929 -9.748 1.00 36.47 71 ILE A N 1
ATOM 527 C CA . ILE A 1 71 ? 20.200 1.286 -9.655 1.00 36.47 71 ILE A CA 1
ATOM 528 C C . ILE A 1 71 ? 20.674 1.960 -10.943 1.00 36.47 71 ILE A C 1
ATOM 530 O O . ILE A 1 71 ? 20.113 1.631 -12.014 1.00 36.47 71 ILE A O 1
#

Secondary structure (DSSP, 8-state):
---GGG--HHHHHHHHHHH-SS-SSEE-GGG--GGGT-TTPPPPPHHHHHHHHHHH-SS-SSSEES-----

InterPro domains:
  IPR002048 EF-hand domain [PF13499] (14-67)
  IPR008080 Parvalbumin [PTHR11653] (2-67)
  IPR011992 EF-hand domain pair [SSF47473] (8-67)
  IPR018247 EF-Hand 1, calcium-binding site [PS00018] (20-32)

Sequence (71 aa):
QVGLIGAPEADREKVFTVLDQDNSGYIEEEELFLQNFSPGARELSAVETKTLMSAGDKDNDGKIGMEGGSI

Nearest PDB structures (foldseek):
  3h4s-assembly1_E  TM=8.049E-01  e=6.206E-02  Arabidopsis thaliana
  3aak-assembly1_A-2  TM=7.252E-01  e=5.093E-02  Homo sapiens
  3ox6-assembly4_D  TM=7.704E-01  e=8.078E-02  Homo sapiens
  3ox6-assembly6_F  TM=7.580E-01  e=1.281E-01  Homo sapiens
  5jjg-assembly1_A-2  TM=6.666E-01  e=9.843E-02  Mus musculus

Radius of gyration: 12.07 Å; Cα contacts (8 Å, |Δi|>4): 61; chains: 1; bounding box: 37×31×28 Å

Mean predicted aligned error: 8.44 Å

Organism: Cynoglossus semilaevis (NCBI:txid244447)

Foldseek 3Di:
DDDCPPPPLVVLVVVCPLQPPVVPQWHALVSDAPCSVPVPDDGDDSVRSVVVQVVQVPPPPRIRHSCPDDD

pLDDT: mean 75.01, std 13.95, range [32.06, 87.19]

Solvent-accessible surface area (backbone atoms only — not comparable to full-atom values): 4556 Å² total; per-residue (Å²): 140,90,67,82,88,75,60,55,67,70,56,54,50,51,54,42,65,58,35,26,77,85,68,77,72,42,36,44,74,93,41,63,50,51,40,73,81,34,86,83,46,66,84,63,52,74,70,53,38,50,52,54,43,61,72,54,19,83,85,72,82,76,41,30,60,83,77,76,75,81,130